Protein AF-A0A7C5D697-F1 (afdb_monomer_lite)

Radius of gyration: 20.57 Å; chains: 1; bounding box: 42×16×61 Å

Structure (mmCIF, N/CA/C/O backbone):
data_AF-A0A7C5D697-F1
#
_entry.id   AF-A0A7C5D697-F1
#
loop_
_atom_site.group_PDB
_atom_site.id
_atom_site.type_symbol
_atom_site.label_atom_id
_atom_site.label_alt_id
_atom_site.label_comp_id
_atom_site.label_asym_id
_atom_site.label_entity_id
_atom_site.label_seq_id
_atom_site.pdbx_PDB_ins_code
_atom_site.Cartn_x
_atom_site.Cartn_y
_atom_site.Cartn_z
_atom_site.occupancy
_atom_site.B_iso_or_equiv
_atom_site.auth_seq_id
_atom_site.auth_comp_id
_atom_site.auth_asym_id
_atom_site.auth_atom_id
_atom_site.pdbx_PDB_model_num
ATOM 1 N N . MET A 1 1 ? -16.808 6.895 -6.569 1.00 52.69 1 MET A N 1
ATOM 2 C CA . MET A 1 1 ? -15.517 6.417 -7.099 1.00 52.69 1 MET A CA 1
ATOM 3 C C . MET A 1 1 ? -14.657 6.136 -5.897 1.00 52.69 1 MET A C 1
ATOM 5 O O . MET A 1 1 ? -14.254 7.073 -5.222 1.00 52.69 1 MET A O 1
ATOM 9 N N . ASP A 1 2 ? -14.475 4.866 -5.579 1.00 73.69 2 ASP A N 1
ATOM 10 C CA . ASP A 1 2 ? -13.635 4.445 -4.468 1.00 73.69 2 ASP A CA 1
ATOM 11 C C . ASP A 1 2 ? -12.175 4.502 -4.920 1.00 73.69 2 ASP A C 1
ATOM 13 O O . ASP A 1 2 ? -11.752 3.749 -5.800 1.00 73.69 2 ASP A O 1
ATOM 17 N N . THR A 1 3 ? -11.420 5.452 -4.370 1.00 78.38 3 THR A N 1
ATOM 18 C CA . THR A 1 3 ? -9.982 5.572 -4.623 1.00 78.38 3 THR A CA 1
ATOM 19 C C . THR A 1 3 ? -9.246 4.582 -3.729 1.00 78.38 3 THR A C 1
ATOM 21 O O . THR A 1 3 ? -9.327 4.654 -2.499 1.00 78.38 3 THR A O 1
ATOM 24 N N . TYR A 1 4 ? -8.519 3.662 -4.356 1.00 84.69 4 TYR A N 1
ATOM 25 C CA . TYR A 1 4 ? -7.661 2.700 -3.675 1.00 84.69 4 TYR A CA 1
ATOM 26 C C . TYR A 1 4 ? -6.196 3.090 -3.837 1.00 84.69 4 TYR A C 1
ATOM 28 O O . TYR A 1 4 ? -5.802 3.663 -4.853 1.00 84.69 4 TYR A O 1
ATOM 36 N N . PHE A 1 5 ? -5.400 2.730 -2.840 1.00 85.50 5 PHE A N 1
ATOM 37 C CA . PHE A 1 5 ? -3.960 2.911 -2.833 1.00 85.50 5 PHE A CA 1
ATOM 38 C C . PHE A 1 5 ? -3.263 1.572 -2.587 1.00 85.50 5 PHE A C 1
ATOM 40 O O . PHE A 1 5 ? -3.785 0.692 -1.904 1.00 85.50 5 PHE A O 1
ATOM 47 N N . TYR A 1 6 ? -2.072 1.426 -3.148 1.00 87.31 6 TYR A N 1
ATOM 48 C CA . TYR A 1 6 ? -1.235 0.240 -3.102 1.00 87.31 6 TYR A CA 1
ATOM 49 C C . TYR A 1 6 ? 0.097 0.578 -2.442 1.00 87.31 6 TYR A C 1
ATOM 51 O O . TYR A 1 6 ? 0.761 1.554 -2.811 1.00 87.31 6 TYR A O 1
ATOM 59 N N . CYS A 1 7 ? 0.501 -0.233 -1.466 1.00 85.94 7 CYS A N 1
ATOM 60 C CA . CYS A 1 7 ? 1.805 -0.087 -0.826 1.00 85.94 7 CYS A CA 1
ATOM 61 C C . CYS A 1 7 ? 2.928 -0.350 -1.836 1.00 85.94 7 CYS A C 1
ATOM 63 O O . CYS A 1 7 ? 2.952 -1.400 -2.474 1.00 85.94 7 CYS A O 1
ATOM 65 N N . GLN A 1 8 ? 3.898 0.558 -1.935 1.00 82.88 8 GLN A N 1
ATOM 66 C CA . GLN A 1 8 ? 5.007 0.432 -2.892 1.00 82.88 8 GLN A CA 1
ATOM 67 C C . GLN A 1 8 ? 6.033 -0.656 -2.521 1.00 82.88 8 GLN A C 1
ATOM 69 O O . GLN A 1 8 ? 6.877 -1.034 -3.341 1.00 82.88 8 GLN A O 1
ATOM 74 N N . HIS A 1 9 ? 5.917 -1.209 -1.311 1.00 83.88 9 HIS A N 1
ATOM 75 C CA . HIS A 1 9 ? 6.765 -2.287 -0.817 1.00 83.88 9 HIS A CA 1
ATOM 76 C C . HIS A 1 9 ? 6.160 -3.674 -1.075 1.00 83.88 9 HIS A C 1
ATOM 78 O O . HIS A 1 9 ? 6.760 -4.504 -1.752 1.00 83.88 9 HIS A O 1
ATOM 84 N N . CYS A 1 10 ? 4.952 -3.919 -0.556 1.00 84.00 10 CYS A N 1
ATOM 85 C CA . CYS A 1 10 ? 4.309 -5.239 -0.562 1.00 84.00 10 CYS A CA 1
ATOM 86 C C . CYS A 1 10 ? 3.079 -5.341 -1.476 1.00 84.00 10 CYS A C 1
ATOM 88 O O . CYS A 1 10 ? 2.459 -6.397 -1.547 1.00 84.00 10 CYS A O 1
ATOM 90 N N . ASN A 1 11 ? 2.710 -4.257 -2.167 1.00 84.19 11 ASN A N 1
ATOM 91 C CA . ASN A 1 11 ? 1.556 -4.178 -3.067 1.00 84.19 11 ASN A CA 1
ATOM 92 C C . ASN A 1 11 ? 0.184 -4.400 -2.397 1.00 84.19 11 ASN A C 1
ATOM 94 O O . ASN A 1 11 ? -0.814 -4.646 -3.075 1.00 84.19 11 ASN A O 1
ATOM 98 N N . THR A 1 12 ? 0.110 -4.285 -1.067 1.00 86.50 12 THR A N 1
ATOM 99 C CA . THR A 1 12 ? -1.154 -4.375 -0.326 1.00 86.50 12 THR A CA 1
ATOM 100 C C . THR A 1 12 ? -2.100 -3.259 -0.745 1.00 86.50 12 THR A C 1
ATOM 102 O O . THR A 1 12 ? -1.721 -2.086 -0.734 1.00 86.50 12 THR A O 1
ATOM 105 N N . LYS A 1 13 ? -3.342 -3.634 -1.059 1.00 87.75 13 LYS A N 1
ATOM 106 C CA . LYS A 1 13 ? -4.430 -2.719 -1.401 1.00 87.75 13 LYS A CA 1
ATOM 107 C C . LYS A 1 13 ? -5.096 -2.178 -0.138 1.00 87.75 13 LYS A C 1
ATOM 109 O O . LYS A 1 13 ? -5.543 -2.949 0.705 1.00 87.75 13 LYS A O 1
ATOM 114 N N . ILE A 1 14 ? -5.217 -0.861 -0.055 1.00 86.19 14 ILE A N 1
ATOM 115 C CA . ILE A 1 14 ? -5.900 -0.147 1.023 1.00 86.19 14 ILE A CA 1
ATOM 116 C C . ILE A 1 14 ? -6.823 0.935 0.459 1.00 86.19 14 ILE A C 1
ATOM 118 O O . ILE A 1 14 ? -6.675 1.396 -0.674 1.00 86.19 14 ILE A O 1
ATOM 122 N N . THR A 1 15 ? -7.811 1.328 1.252 1.00 88.62 15 THR A N 1
ATOM 123 C CA . THR A 1 15 ? -8.722 2.436 0.931 1.00 88.62 15 THR A CA 1
ATOM 124 C C . THR A 1 15 ? -8.178 3.770 1.436 1.00 88.62 15 THR A C 1
ATOM 126 O O . THR A 1 15 ? -7.302 3.807 2.300 1.00 88.62 15 THR A O 1
ATOM 129 N N . ILE A 1 16 ? -8.712 4.880 0.919 1.00 84.81 16 ILE A N 1
ATOM 130 C CA . ILE A 1 16 ? -8.329 6.225 1.373 1.00 84.81 16 ILE A CA 1
ATOM 131 C C . ILE A 1 16 ? -8.609 6.462 2.867 1.00 84.81 16 ILE A C 1
ATOM 133 O O . ILE A 1 16 ? -7.828 7.136 3.530 1.00 84.81 16 ILE A O 1
ATOM 137 N N . ASP A 1 17 ? -9.679 5.869 3.404 1.00 86.56 17 ASP A N 1
ATOM 138 C CA . ASP A 1 17 ? -10.042 5.969 4.823 1.00 86.56 17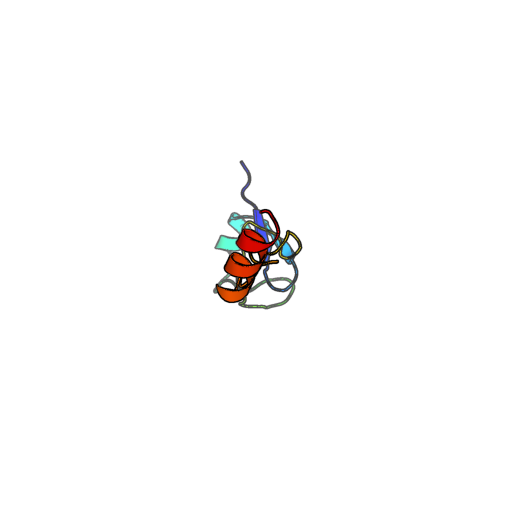 ASP A CA 1
ATOM 139 C C . ASP A 1 17 ? -9.006 5.257 5.705 1.00 86.56 17 ASP A C 1
ATOM 141 O O . ASP A 1 17 ? -8.468 5.829 6.651 1.00 86.56 17 ASP A O 1
ATOM 145 N N . GLN A 1 18 ? -8.607 4.047 5.297 1.00 82.62 18 GLN A N 1
ATOM 146 C CA . GLN A 1 18 ? -7.517 3.317 5.942 1.00 82.62 18 GLN A CA 1
ATOM 147 C C . GLN A 1 18 ? -6.196 4.080 5.855 1.00 82.62 18 GLN A C 1
ATOM 149 O O . GLN A 1 18 ? -5.483 4.131 6.846 1.00 82.62 18 GLN A O 1
ATOM 154 N N . LEU A 1 19 ? -5.882 4.703 4.714 1.00 81.44 19 LEU A N 1
ATOM 155 C CA . LEU A 1 19 ? -4.670 5.511 4.553 1.00 81.44 19 LEU A CA 1
ATOM 156 C C . LEU A 1 19 ? -4.652 6.723 5.498 1.00 81.44 19 LEU A C 1
ATOM 158 O O . LEU A 1 19 ? -3.612 7.014 6.079 1.00 81.44 19 LEU A O 1
ATOM 162 N N . ALA A 1 20 ? -5.789 7.398 5.683 1.00 80.12 20 ALA A N 1
ATOM 163 C CA . ALA A 1 20 ? -5.912 8.527 6.606 1.00 80.12 20 ALA A CA 1
ATOM 164 C C . ALA A 1 20 ? -5.743 8.116 8.080 1.00 80.12 20 ALA A C 1
ATOM 166 O O . ALA A 1 20 ? -5.307 8.921 8.901 1.00 80.12 20 ALA A O 1
ATOM 167 N N . LEU A 1 21 ? -6.060 6.861 8.409 1.00 82.94 21 LEU A N 1
ATOM 168 C CA . LEU A 1 21 ? -5.868 6.274 9.737 1.00 82.94 21 LEU A CA 1
ATOM 169 C C . LEU A 1 21 ? -4.430 5.785 9.983 1.00 82.94 21 LEU A C 1
ATOM 171 O O . LEU A 1 21 ? -4.070 5.503 11.128 1.00 82.94 21 LEU A O 1
ATOM 175 N N . LEU A 1 22 ? -3.597 5.674 8.942 1.00 80.31 22 LEU A N 1
ATOM 176 C CA . LEU A 1 22 ? -2.199 5.278 9.094 1.00 80.31 22 LEU A CA 1
ATOM 177 C C . LEU A 1 22 ? -1.379 6.453 9.627 1.00 80.31 22 LEU A C 1
ATOM 179 O O . LEU A 1 22 ? -1.007 7.367 8.891 1.00 80.31 22 LEU A O 1
ATOM 183 N N . ASN A 1 23 ? -1.036 6.389 10.913 1.00 66.88 23 ASN A N 1
ATOM 184 C CA . ASN A 1 23 ? -0.038 7.282 11.486 1.00 66.88 23 ASN A CA 1
ATOM 185 C C . ASN A 1 23 ? 1.291 7.100 10.737 1.00 66.88 23 ASN A C 1
ATOM 187 O O . ASN A 1 23 ? 1.810 5.989 10.631 1.00 66.88 23 ASN A O 1
ATOM 191 N N . GLU A 1 24 ? 1.815 8.203 10.200 1.00 68.56 24 GLU A N 1
ATOM 192 C CA . GLU A 1 24 ? 3.133 8.284 9.550 1.00 68.56 24 GLU A CA 1
ATOM 193 C C . GLU A 1 24 ? 3.247 7.556 8.193 1.00 68.56 24 GLU A C 1
ATOM 195 O O . GLU A 1 24 ? 4.344 7.424 7.655 1.00 68.56 24 GLU A O 1
ATOM 200 N N . GLY A 1 25 ? 2.129 7.105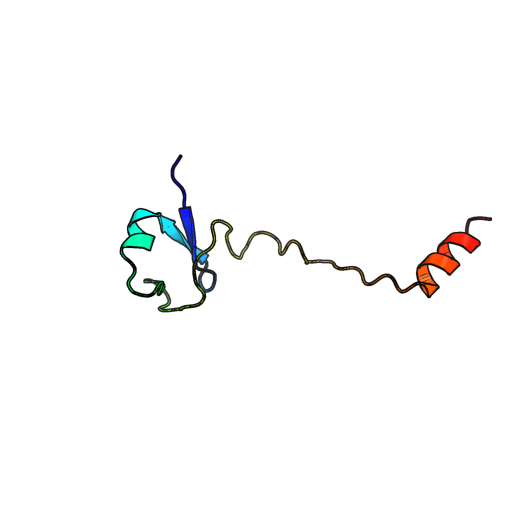 7.604 1.00 70.19 25 GLY A N 1
ATOM 201 C CA . GLY A 1 25 ? 2.127 6.475 6.275 1.00 70.19 25 GLY A CA 1
ATOM 202 C C . GLY A 1 25 ? 2.769 5.082 6.240 1.00 70.19 25 GLY A C 1
ATOM 203 O O . GLY A 1 25 ? 3.210 4.625 5.184 1.00 70.19 25 GLY A O 1
ATOM 204 N N . LYS A 1 26 ? 2.831 4.401 7.389 1.00 81.88 26 LYS A N 1
ATOM 205 C CA . LYS A 1 26 ? 3.439 3.075 7.522 1.00 81.88 26 LYS A CA 1
ATOM 206 C C . LYS A 1 26 ? 2.471 1.973 7.096 1.00 81.88 26 LYS A C 1
ATOM 208 O O . LYS A 1 26 ? 1.316 1.963 7.505 1.00 81.88 26 LYS A O 1
ATOM 213 N N . CYS A 1 27 ? 2.929 1.015 6.297 1.00 83.06 27 CYS A N 1
ATOM 214 C CA . CYS A 1 27 ? 2.071 -0.076 5.844 1.00 83.06 27 CYS A CA 1
ATOM 215 C C . CYS A 1 27 ? 1.697 -1.038 6.987 1.00 83.06 27 CYS A C 1
ATOM 217 O O . CYS A 1 27 ? 2.601 -1.503 7.680 1.00 83.06 27 CYS A O 1
ATOM 219 N N . PRO A 1 28 ? 0.412 -1.398 7.173 1.00 80.69 28 PRO A N 1
ATOM 220 C CA . PRO A 1 28 ? -0.003 -2.293 8.257 1.00 80.69 28 PRO A CA 1
ATOM 221 C C . PRO A 1 28 ? 0.471 -3.741 8.059 1.00 80.69 28 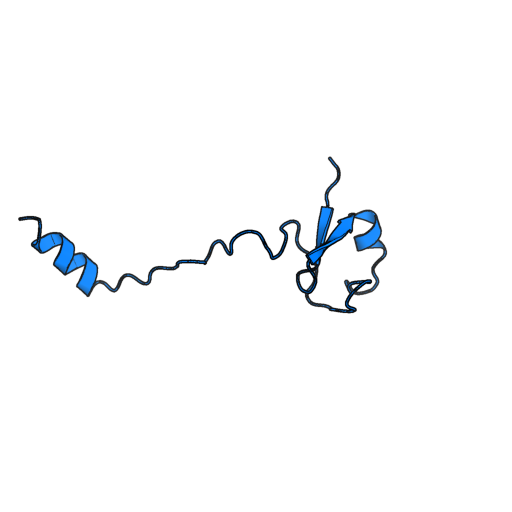PRO A C 1
ATOM 223 O O . PRO A 1 28 ? 0.690 -4.445 9.037 1.00 80.69 28 PRO A O 1
ATOM 226 N N . GLU A 1 29 ? 0.684 -4.170 6.812 1.00 83.44 29 GLU A N 1
ATOM 227 C CA . GLU A 1 29 ? 1.100 -5.543 6.494 1.00 83.44 29 GLU A CA 1
ATOM 228 C C . GLU A 1 29 ? 2.617 -5.730 6.602 1.00 83.44 29 GLU A C 1
ATOM 230 O O . GLU A 1 29 ? 3.096 -6.682 7.209 1.00 83.44 29 GLU A O 1
ATOM 235 N N . CYS A 1 30 ? 3.395 -4.813 6.017 1.00 82.38 30 CYS A N 1
ATOM 236 C CA . CYS A 1 30 ? 4.851 -4.955 5.930 1.00 82.38 30 CYS A CA 1
ATOM 237 C C . CYS A 1 30 ? 5.634 -3.969 6.803 1.00 82.38 30 CYS A C 1
ATOM 239 O O . CYS A 1 30 ? 6.860 -4.028 6.834 1.00 82.38 30 CYS A O 1
ATOM 241 N N . SER A 1 31 ? 4.963 -3.045 7.499 1.00 82.12 31 SER A N 1
ATOM 242 C CA . SER A 1 31 ? 5.606 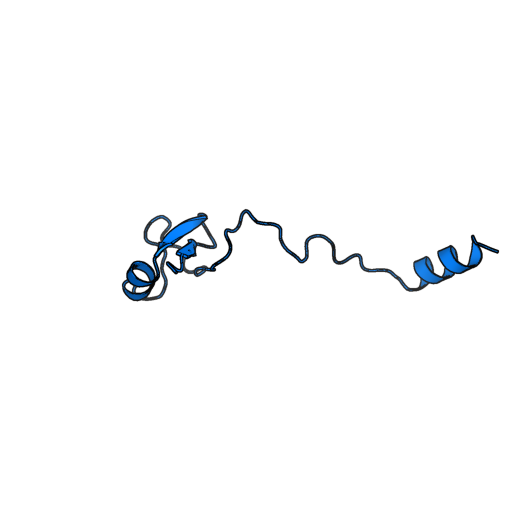-1.991 8.297 1.00 82.12 31 SER A CA 1
ATOM 243 C C . SER A 1 31 ? 6.563 -1.079 7.511 1.00 82.12 31 SER A C 1
ATOM 245 O O . SER A 1 31 ? 7.374 -0.375 8.113 1.00 82.12 31 SER A O 1
ATOM 247 N N . SER A 1 32 ? 6.468 -1.053 6.179 1.00 81.31 32 SER A N 1
ATOM 248 C CA . SER A 1 32 ? 7.302 -0.198 5.330 1.00 81.31 32 SER A CA 1
ATOM 249 C C . SER A 1 32 ? 6.796 1.249 5.295 1.00 81.31 32 SER A C 1
ATOM 251 O O . SER A 1 32 ? 5.590 1.489 5.337 1.00 81.31 32 SER A O 1
ATOM 253 N N . ILE A 1 33 ? 7.731 2.198 5.197 1.00 77.75 33 ILE A N 1
ATOM 254 C CA . ILE A 1 33 ? 7.513 3.651 5.040 1.00 77.75 33 ILE A CA 1
ATOM 255 C C . ILE A 1 33 ? 7.656 4.099 3.570 1.00 77.75 33 ILE A C 1
ATOM 257 O O . ILE A 1 33 ? 7.542 5.277 3.254 1.00 77.75 33 ILE A O 1
ATOM 261 N N . GLU A 1 34 ? 7.833 3.170 2.626 1.00 75.88 34 GLU A N 1
ATOM 262 C CA . GLU A 1 34 ? 7.960 3.496 1.192 1.00 75.88 34 GLU A CA 1
ATOM 263 C C . GLU A 1 34 ? 6.708 4.152 0.569 1.00 75.88 34 GLU A C 1
ATOM 265 O O . GLU A 1 34 ? 6.711 4.521 -0.603 1.00 75.88 34 GLU A O 1
ATOM 270 N N . GLY A 1 35 ? 5.650 4.353 1.356 1.00 77.06 35 GLY A N 1
ATOM 271 C CA . GLY A 1 35 ? 4.463 5.088 0.958 1.00 77.06 35 GLY A CA 1
ATOM 272 C C . GLY A 1 35 ? 3.500 4.261 0.113 1.00 77.06 35 GLY A C 1
ATOM 273 O O . GLY A 1 35 ? 3.638 3.044 -0.075 1.00 77.06 35 GLY A O 1
ATOM 274 N N . PHE A 1 36 ? 2.469 4.947 -0.371 1.00 85.81 36 PHE A N 1
ATOM 275 C CA . PHE A 1 36 ? 1.376 4.355 -1.126 1.00 85.81 36 PHE A CA 1
ATOM 276 C C . PHE A 1 36 ? 1.141 5.126 -2.423 1.00 85.81 36 PHE A C 1
ATOM 278 O O . PHE A 1 36 ? 1.237 6.350 -2.444 1.00 85.81 36 PHE A O 1
ATOM 285 N N . SER A 1 37 ? 0.800 4.411 -3.494 1.00 82.31 37 SER A N 1
ATOM 286 C CA . SER A 1 37 ? 0.456 4.990 -4.798 1.00 82.31 37 SER A CA 1
ATOM 287 C C . SER A 1 37 ? -0.903 4.484 -5.257 1.00 82.31 37 SER A C 1
ATOM 289 O O . SER A 1 37 ? -1.346 3.420 -4.841 1.00 82.31 37 SER A O 1
ATOM 291 N N . THR A 1 38 ? -1.579 5.212 -6.136 1.00 82.31 38 THR A N 1
ATOM 292 C CA . THR A 1 38 ? -2.815 4.737 -6.782 1.00 82.31 38 THR A CA 1
ATOM 293 C C . THR A 1 38 ? -2.553 3.636 -7.814 1.00 82.31 38 THR A C 1
ATOM 295 O O . THR A 1 38 ? -3.495 2.984 -8.263 1.00 82.31 38 THR A O 1
ATOM 298 N N . ILE A 1 39 ? -1.282 3.406 -8.160 1.00 76.56 39 ILE A N 1
ATOM 299 C CA . ILE A 1 39 ? -0.823 2.398 -9.117 1.00 76.56 39 ILE A CA 1
ATOM 300 C C . ILE A 1 39 ? -0.125 1.259 -8.349 1.00 76.56 39 ILE A C 1
ATOM 302 O O . ILE A 1 39 ? 0.717 1.537 -7.482 1.00 76.56 39 ILE A O 1
ATOM 306 N N . PRO A 1 40 ? -0.468 -0.015 -8.614 1.00 76.62 40 PRO A N 1
ATOM 307 C CA . PRO A 1 40 ? 0.241 -1.146 -8.031 1.00 76.62 40 PRO A CA 1
ATOM 308 C C . PRO A 1 40 ? 1.679 -1.218 -8.561 1.00 76.62 40 PRO A C 1
ATOM 310 O O . PRO A 1 40 ? 1.945 -0.896 -9.712 1.00 76.62 40 PRO A O 1
ATOM 313 N N . LYS A 1 41 ? 2.606 -1.731 -7.746 1.00 69.31 41 LYS A N 1
ATOM 314 C CA . LYS A 1 41 ? 4.020 -1.942 -8.122 1.00 69.31 41 LYS A CA 1
ATOM 315 C C . LYS A 1 41 ? 4.182 -2.872 -9.338 1.00 69.31 41 LYS A C 1
ATOM 317 O O . L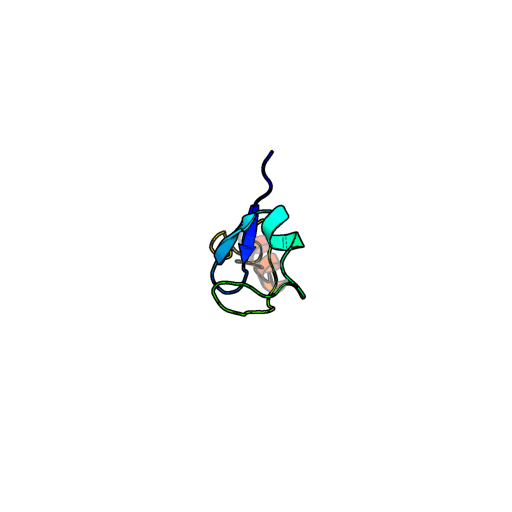YS A 1 41 ? 5.233 -2.906 -9.962 1.00 69.31 41 LYS A O 1
ATOM 322 N N . SER A 1 42 ? 3.163 -3.683 -9.618 1.00 65.56 42 SER A N 1
ATOM 323 C CA . SER A 1 42 ? 3.152 -4.671 -10.698 1.00 65.56 42 SER A CA 1
ATOM 324 C C . SER A 1 42 ? 2.826 -4.085 -12.071 1.00 65.56 42 SER A C 1
ATOM 326 O O . SER A 1 42 ? 3.068 -4.765 -13.064 1.00 65.56 42 SER A O 1
ATOM 328 N N . ASP A 1 43 ? 2.273 -2.873 -12.133 1.00 56.88 43 ASP A N 1
ATOM 329 C CA . ASP A 1 43 ? 1.966 -2.221 -13.400 1.00 56.88 43 ASP A CA 1
ATOM 330 C C . ASP A 1 43 ? 3.180 -1.411 -13.846 1.00 56.88 43 ASP A C 1
ATOM 332 O O . ASP A 1 43 ? 3.465 -0.342 -13.312 1.00 56.88 43 ASP A O 1
ATOM 336 N N . ASP A 1 44 ? 3.903 -2.028 -14.781 1.00 55.28 44 ASP A N 1
ATOM 337 C CA . ASP A 1 44 ? 4.703 -1.424 -15.843 1.00 55.28 44 ASP A CA 1
ATOM 338 C C . ASP A 1 44 ? 5.320 -0.071 -15.481 1.00 55.28 44 ASP A C 1
ATOM 340 O O . ASP A 1 44 ? 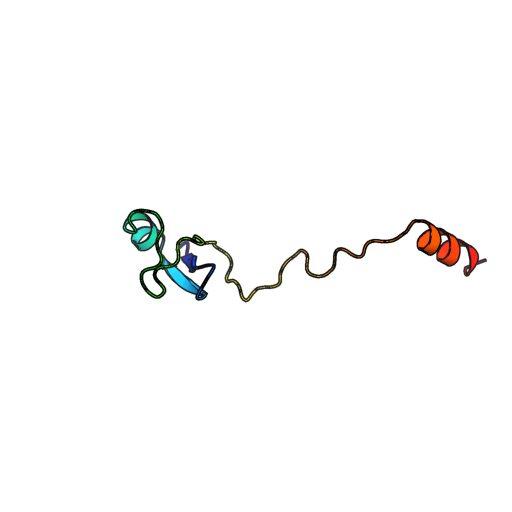4.702 0.986 -15.604 1.00 55.28 44 ASP A O 1
ATOM 344 N N . ASP A 1 45 ? 6.572 -0.127 -15.033 1.00 57.03 45 ASP A N 1
ATOM 345 C CA . ASP A 1 45 ? 7.435 1.036 -14.914 1.00 57.03 45 ASP A CA 1
ATOM 346 C C . ASP A 1 45 ? 7.364 1.831 -16.236 1.00 57.03 45 ASP A C 1
ATOM 348 O O . ASP A 1 45 ? 7.867 1.354 -17.259 1.00 57.03 45 ASP A O 1
ATOM 352 N N . PRO A 1 46 ? 6.748 3.031 -16.281 1.00 56.56 46 PRO A N 1
ATOM 353 C CA . PRO A 1 46 ? 6.615 3.775 -17.533 1.00 56.56 46 PRO A CA 1
ATOM 354 C C . PRO A 1 46 ? 7.973 4.287 -18.045 1.00 56.56 46 PRO A C 1
ATOM 356 O O . PRO A 1 46 ? 8.046 4.885 -19.119 1.00 56.56 46 PRO A O 1
ATOM 359 N N . PHE A 1 47 ? 9.060 4.046 -17.298 1.00 56.66 47 PHE A N 1
ATOM 360 C CA . PHE A 1 47 ? 10.439 4.300 -17.702 1.00 56.66 47 PHE A CA 1
ATOM 361 C C . PHE A 1 47 ? 11.185 3.030 -18.140 1.00 56.66 47 PHE A C 1
ATOM 363 O O . PHE A 1 47 ? 12.395 3.090 -18.376 1.00 56.66 47 PHE A O 1
ATOM 370 N N . GLY A 1 48 ? 10.479 1.908 -18.335 1.00 53.06 48 GLY A N 1
ATOM 371 C CA . GLY A 1 48 ? 11.022 0.600 -18.718 1.00 53.06 48 GLY A CA 1
ATOM 372 C C . GLY A 1 48 ? 11.848 0.564 -20.010 1.00 53.06 48 GLY A C 1
ATOM 373 O O . GLY A 1 48 ? 12.539 -0.417 -20.278 1.00 53.06 48 GLY A O 1
ATOM 374 N N . SER A 1 49 ? 11.872 1.641 -20.795 1.00 56.62 49 SER A N 1
ATOM 375 C CA . SER A 1 49 ? 12.857 1.802 -21.859 1.00 56.62 49 SER A CA 1
ATOM 376 C C . SER A 1 49 ? 13.087 3.270 -22.201 1.00 56.62 49 SER A C 1
ATOM 378 O O . SER A 1 49 ? 12.700 3.738 -23.275 1.00 56.62 49 SER A O 1
ATOM 380 N N . VAL A 1 50 ? 13.770 4.020 -21.334 1.00 58.72 50 VAL A N 1
ATOM 381 C CA . VAL A 1 50 ? 14.497 5.199 -21.830 1.00 58.72 50 VAL A CA 1
ATOM 382 C C . VAL A 1 50 ? 15.632 4.680 -22.714 1.00 58.72 50 VAL A C 1
ATOM 384 O O . VAL A 1 50 ? 16.736 4.389 -22.256 1.00 58.72 50 VAL A O 1
ATOM 387 N N . GLN A 1 51 ? 15.341 4.496 -24.002 1.00 63.44 51 GLN A N 1
ATOM 388 C CA . GLN A 1 51 ? 16.353 4.167 -24.991 1.00 63.44 51 GLN A CA 1
ATOM 389 C C . GLN A 1 51 ? 17.215 5.416 -25.177 1.00 63.44 51 GLN A C 1
ATOM 391 O O . GLN A 1 51 ? 16.825 6.352 -25.870 1.00 63.44 51 GLN A O 1
ATOM 396 N N . ILE A 1 52 ? 18.379 5.454 -24.526 1.00 67.88 52 ILE A N 1
ATOM 397 C CA . ILE A 1 52 ? 19.372 6.506 -24.750 1.00 67.88 52 ILE A CA 1
ATOM 398 C C . ILE A 1 52 ? 19.871 6.352 -26.188 1.00 67.88 52 ILE A C 1
ATOM 400 O O . ILE A 1 52 ? 20.725 5.513 -26.484 1.00 67.88 52 ILE A O 1
ATOM 404 N N . ILE A 1 53 ? 19.300 7.128 -27.108 1.00 70.19 53 ILE A N 1
ATOM 405 C CA . ILE A 1 53 ? 19.755 7.164 -28.493 1.00 70.19 53 ILE A CA 1
ATOM 406 C C . ILE A 1 53 ? 20.967 8.093 -28.537 1.00 70.19 53 ILE A C 1
ATOM 408 O O . ILE A 1 53 ? 20.839 9.300 -28.372 1.00 70.19 53 ILE A O 1
ATOM 412 N N . ASN A 1 54 ? 22.157 7.526 -28.723 1.00 65.69 54 ASN A N 1
ATOM 413 C CA . ASN A 1 54 ? 23.353 8.313 -29.014 1.00 65.69 54 ASN A CA 1
ATOM 414 C C . ASN A 1 54 ? 23.220 8.892 -30.434 1.00 65.69 54 ASN A C 1
ATOM 416 O O . ASN A 1 54 ? 22.887 8.145 -31.359 1.00 65.69 54 ASN A O 1
ATOM 420 N N . ASP A 1 55 ? 23.517 10.182 -30.622 1.00 68.56 55 ASP A N 1
ATOM 421 C CA . ASP A 1 55 ? 23.427 10.900 -31.906 1.00 68.56 55 ASP A CA 1
ATOM 422 C C . ASP A 1 55 ? 24.134 10.167 -33.062 1.00 68.56 55 ASP A C 1
ATOM 424 O O . ASP A 1 55 ? 23.683 10.182 -34.208 1.00 68.56 55 ASP A O 1
ATOM 428 N N . THR A 1 56 ? 25.197 9.418 -32.753 1.00 68.81 56 THR A N 1
ATOM 429 C CA . THR A 1 56 ? 25.935 8.588 -33.721 1.00 68.81 56 THR A CA 1
ATOM 430 C C . THR A 1 56 ? 25.059 7.502 -34.365 1.00 68.81 56 THR A C 1
ATOM 432 O O . THR A 1 56 ? 25.260 7.146 -35.527 1.00 68.81 56 THR A O 1
ATOM 435 N N . GLN A 1 57 ? 24.082 6.957 -33.633 1.00 64.62 57 GLN A N 1
ATOM 436 C CA . GLN A 1 57 ? 23.169 5.926 -34.140 1.00 64.62 57 GLN A CA 1
ATOM 437 C C . GLN A 1 57 ? 22.036 6.508 -34.995 1.00 64.62 57 GLN A C 1
ATOM 439 O O . GLN A 1 57 ? 21.582 5.846 -35.928 1.00 64.62 57 GLN A O 1
ATOM 444 N N . LEU A 1 58 ? 21.609 7.746 -34.719 1.00 64.81 58 LEU A N 1
ATOM 445 C CA . LEU A 1 58 ? 20.633 8.460 -35.551 1.00 64.81 58 LEU A CA 1
ATOM 446 C C . LEU A 1 58 ? 21.224 8.814 -36.917 1.00 64.81 58 LEU A C 1
ATOM 448 O O . LEU A 1 58 ? 20.571 8.614 -37.939 1.00 64.81 58 LEU A O 1
ATOM 452 N N . LEU A 1 59 ? 22.481 9.264 -36.938 1.00 66.06 59 LEU A N 1
ATOM 453 C CA . LEU A 1 59 ? 23.180 9.591 -38.179 1.00 66.06 59 LEU A CA 1
ATOM 454 C C . LEU A 1 59 ? 23.340 8.355 -39.074 1.00 66.06 59 LEU A C 1
ATOM 456 O O . LEU A 1 59 ? 22.994 8.419 -40.247 1.00 66.06 59 LEU A O 1
ATOM 460 N N . LYS A 1 60 ? 23.768 7.204 -38.534 1.00 64.00 60 LYS A N 1
ATOM 461 C CA . LYS A 1 60 ? 23.906 5.965 -39.328 1.00 64.00 60 LYS A CA 1
ATOM 462 C C . LYS A 1 60 ? 22.591 5.525 -39.981 1.00 64.00 60 LYS A C 1
ATOM 464 O O . LYS A 1 60 ? 22.579 5.272 -41.180 1.00 64.00 60 LYS A O 1
ATOM 469 N N . LYS A 1 61 ? 21.477 5.550 -39.239 1.00 63.56 61 LYS A N 1
ATOM 470 C CA . LYS A 1 61 ? 20.147 5.230 -39.789 1.00 63.56 61 LYS A CA 1
ATOM 471 C C . LYS A 1 61 ? 19.699 6.183 -40.902 1.00 63.56 61 LYS A C 1
ATOM 473 O O . LYS A 1 61 ? 18.967 5.765 -41.792 1.00 63.56 61 LYS A O 1
ATOM 478 N N . ALA A 1 62 ? 20.116 7.449 -40.859 1.00 64.31 62 ALA A N 1
ATOM 479 C CA . ALA A 1 62 ? 19.803 8.419 -41.908 1.00 64.31 62 ALA A CA 1
ATOM 480 C C . ALA A 1 62 ? 20.593 8.165 -43.207 1.00 64.31 62 ALA A C 1
ATOM 482 O O . ALA A 1 62 ? 20.100 8.482 -44.288 1.00 64.31 62 ALA A O 1
ATOM 483 N N . PHE A 1 63 ? 21.786 7.569 -43.112 1.00 63.91 63 PHE A N 1
ATOM 484 C CA . PHE A 1 63 ? 22.635 7.260 -44.268 1.00 63.91 63 PHE A CA 1
ATOM 485 C C . PHE A 1 63 ? 22.376 5.879 -44.890 1.00 63.91 63 PHE A C 1
ATOM 487 O O . PHE A 1 63 ? 22.713 5.690 -46.049 1.00 63.91 63 PHE A O 1
ATOM 494 N N . GLU A 1 64 ? 21.758 4.930 -44.178 1.00 60.03 64 GLU A N 1
ATOM 495 C CA . GLU A 1 64 ? 21.416 3.599 -44.726 1.00 60.03 64 GLU A CA 1
ATOM 496 C C . GLU A 1 64 ? 20.144 3.585 -45.601 1.00 60.03 64 GLU A C 1
ATOM 498 O O . GLU A 1 64 ? 19.875 2.591 -46.268 1.00 60.03 64 GLU A O 1
ATOM 503 N N . ASN A 1 65 ? 19.372 4.680 -45.624 1.00 54.94 65 ASN A N 1
ATOM 504 C CA . ASN A 1 65 ? 18.150 4.833 -46.431 1.00 54.94 65 ASN A CA 1
ATOM 505 C C . ASN A 1 65 ? 18.335 5.721 -47.687 1.00 54.94 65 ASN A C 1
ATOM 507 O O . ASN A 1 65 ? 17.343 6.231 -48.213 1.00 54.94 65 ASN A O 1
ATOM 511 N N . ASN A 1 66 ? 19.572 5.929 -48.161 1.00 48.50 66 ASN A N 1
ATOM 512 C CA . ASN A 1 66 ? 19.866 6.555 -49.463 1.00 48.50 66 ASN A CA 1
ATOM 513 C C . ASN A 1 66 ? 20.576 5.581 -50.404 1.00 48.50 66 ASN A C 1
ATOM 515 O O . ASN A 1 66 ? 21.649 5.076 -50.009 1.00 48.50 66 ASN A O 1
#

Foldseek 3Di:
DWQWKADLPPRDIDTPVVCVVDDQQADPPPRDNSHIDSDGNPPDDVVPDPPPDDVVNVVVVVVVVD

Sequence (66 aa):
MDTYFYCQHCNTKITIDQLALLNEGKCPECSSIEGFSTIPKSDDDPFGSVQIINDTQLLKKAFENN

Secondary structure (DSSP, 8-state):
---EEEETTT--EEEHHHHHHSGGG--TTT---S-EESS-TTS--TTTT-----HHHHHHHHHTT-

pLDDT: mean 73.19, std 11.19, range [48.5, 88.62]